Protein AF-A0A3A8E4Z4-F1 (afdb_monomer_lite)

Foldseek 3Di:
DDDDDPVRVVVVVVVVVVVVVVVVVVVVVVVVVLLVCLQCVLVVLVVLVVCQVVVVQFQDWDQDPVRDTDTGHDSQVVCVVVVHGPVVSVLSNVLCVLQPDLLSSLCSNLPPDPVLSVLLSPAPNVLSVCLSPDPCSVVSPSVVSSVSSVVRSVVVVVVVVVVVVVVVVVVVVVVD

pLDDT: mean 92.83, std 7.32, range [48.0, 98.25]

Secondary structure (DSSP, 8-state):
-PPPPHHHHHHHHHHHHHHHHHHHHHHHHHHHHHHHHHHHHHHHHHHHHHHHHHTTTTT-EEE-TTS-EEE--SHHHHHHHTT--HHHHHHHHHHHHHH-HHHHHHHHHHT--HHHHHHHHHS-HHHHHHHHTSHHHHTT-HHHHHHHHHHHHHHHHHHHHHHHHHHHHHHHHHH-

Sequence (176 aa):
MSELNQNQLAQLEQSVSIEQIQLSEKLGAIKATNFIKKLVTVTEIKLIAEIKETKQYKGLKVIDQSGKLVTVTTFEDFCQYLGKSREHIDEDIRNLGTFGEDFLETSQRMGLGYRDLRKLRKLPEGDREILINGEAVKTEDRESLIDLIEEMSAKHAKEKLERDKKIQELESDKAA

Organism: NCBI:txid1843371

Structure (mmCIF, N/CA/C/O backbone):
data_AF-A0A3A8E4Z4-F1
#
_entry.id   AF-A0A3A8E4Z4-F1
#
loop_
_atom_site.group_PDB
_atom_site.id
_atom_site.type_symbol
_atom_site.label_atom_id
_atom_site.label_alt_id
_atom_site.label_comp_id
_atom_site.label_asym_id
_atom_site.label_entity_id
_atom_site.label_seq_id
_atom_site.pdbx_PDB_ins_code
_atom_site.Cartn_x
_atom_site.Cartn_y
_atom_site.Cartn_z
_atom_site.occupancy
_atom_site.B_iso_or_equiv
_atom_site.auth_seq_id
_atom_site.auth_comp_id
_atom_site.auth_asym_id
_atom_site.auth_atom_id
_atom_site.pdbx_PDB_model_num
ATOM 1 N N . MET A 1 1 ? 47.180 -33.819 -13.273 1.00 48.00 1 MET A N 1
ATOM 2 C CA . MET A 1 1 ? 46.495 -32.530 -13.503 1.00 48.00 1 MET A CA 1
ATOM 3 C C . MET A 1 1 ? 47.565 -31.549 -13.939 1.00 48.00 1 MET A C 1
ATOM 5 O O . MET A 1 1 ? 48.543 -31.435 -13.218 1.00 48.00 1 MET A O 1
ATOM 9 N N . SER A 1 2 ? 47.479 -30.971 -15.139 1.00 67.38 2 SER A N 1
ATOM 10 C CA . SER A 1 2 ? 48.467 -29.981 -15.590 1.00 67.38 2 SER A CA 1
ATOM 11 C C . SER A 1 2 ? 48.265 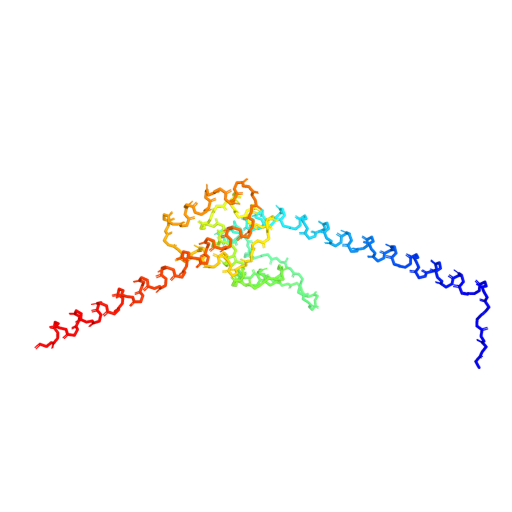-28.683 -14.811 1.00 67.38 2 SER A C 1
ATOM 13 O O . SER A 1 2 ? 47.155 -28.151 -14.813 1.00 67.38 2 SER A O 1
ATOM 15 N N . GLU A 1 3 ? 49.309 -28.193 -14.146 1.00 75.69 3 GLU A N 1
ATOM 16 C CA . GLU A 1 3 ? 49.294 -26.877 -13.506 1.00 75.69 3 GLU A CA 1
ATOM 17 C C . GLU A 1 3 ? 49.136 -25.785 -14.574 1.00 75.69 3 GLU A C 1
ATOM 19 O O . GLU A 1 3 ? 49.796 -25.815 -15.615 1.00 75.69 3 GLU A O 1
ATOM 24 N N . LEU A 1 4 ? 48.215 -24.848 -14.336 1.00 79.88 4 LEU A N 1
ATOM 25 C CA . LEU A 1 4 ? 47.997 -23.687 -15.198 1.00 79.88 4 LEU A CA 1
ATOM 26 C C . LEU A 1 4 ? 49.236 -22.787 -15.157 1.00 79.88 4 LEU A C 1
ATOM 28 O O . LEU A 1 4 ? 49.737 -22.464 -14.081 1.00 79.88 4 LEU A O 1
ATOM 32 N N . ASN A 1 5 ? 49.720 -22.357 -16.322 1.00 88.50 5 ASN A N 1
ATOM 33 C CA . ASN A 1 5 ? 50.835 -21.414 -16.383 1.00 88.50 5 ASN A CA 1
ATOM 34 C C . ASN A 1 5 ? 50.368 -19.967 -16.111 1.00 88.50 5 ASN A C 1
ATOM 36 O O . ASN A 1 5 ? 49.177 -19.658 -16.165 1.00 88.50 5 ASN A O 1
ATOM 40 N N . GLN A 1 6 ? 51.317 -19.063 -15.845 1.00 82.12 6 GLN A N 1
ATOM 41 C CA . GLN A 1 6 ? 51.043 -17.655 -15.509 1.00 82.12 6 GLN A CA 1
ATOM 42 C C . GLN A 1 6 ? 50.134 -16.935 -16.519 1.00 82.12 6 GLN A C 1
ATOM 44 O O . GLN A 1 6 ? 49.275 -16.154 -16.118 1.00 82.12 6 GLN A O 1
ATOM 49 N N . ASN A 1 7 ? 50.278 -17.219 -17.816 1.00 84.25 7 ASN A N 1
ATOM 50 C CA . ASN A 1 7 ? 49.449 -16.595 -18.849 1.00 84.25 7 ASN A CA 1
ATOM 51 C C . ASN A 1 7 ? 47.999 -17.095 -18.797 1.00 84.25 7 ASN A C 1
ATOM 53 O O . ASN A 1 7 ? 47.073 -16.316 -19.006 1.00 84.25 7 ASN A O 1
ATOM 57 N N . GLN A 1 8 ? 47.794 -18.379 -18.496 1.00 86.25 8 GLN A N 1
ATOM 58 C CA . GLN A 1 8 ? 46.459 -18.960 -18.349 1.00 86.25 8 GLN A CA 1
ATOM 59 C C . GLN A 1 8 ? 45.759 -18.464 -17.075 1.00 86.25 8 GLN A C 1
ATOM 61 O O . GLN A 1 8 ? 44.560 -18.204 -17.108 1.00 86.25 8 GLN A O 1
ATOM 66 N N . LEU A 1 9 ? 46.503 -18.275 -15.978 1.00 83.44 9 LEU A N 1
ATOM 67 C CA . LEU A 1 9 ? 45.997 -17.652 -14.747 1.00 83.44 9 LEU A CA 1
ATOM 68 C C . LEU A 1 9 ? 45.536 -16.207 -14.991 1.00 83.44 9 LEU A C 1
ATOM 70 O O . LEU A 1 9 ? 44.408 -15.868 -14.644 1.00 83.44 9 LEU A O 1
ATOM 74 N N . ALA A 1 10 ? 46.350 -15.391 -15.668 1.00 81.44 10 ALA A N 1
ATOM 75 C CA . ALA A 1 10 ? 46.004 -14.004 -15.985 1.00 81.44 10 ALA A CA 1
ATOM 76 C C . ALA A 1 10 ? 44.760 -13.887 -16.890 1.00 81.44 10 ALA A C 1
ATOM 78 O O . ALA A 1 10 ? 43.910 -13.023 -16.679 1.00 81.44 10 ALA A O 1
ATOM 79 N N . GLN A 1 11 ? 44.615 -14.777 -17.879 1.00 83.06 11 GLN A N 1
ATOM 80 C CA . GLN A 1 11 ? 43.420 -14.831 -18.732 1.00 83.06 11 GLN A CA 1
ATOM 81 C C . GLN A 1 11 ? 42.164 -15.222 -17.943 1.00 83.06 11 GLN A C 1
ATOM 83 O O . GLN A 1 11 ? 41.098 -14.642 -18.161 1.00 83.06 11 GLN A O 1
ATOM 88 N N . LEU A 1 12 ? 42.286 -16.174 -17.011 1.00 78.06 12 LEU A N 1
ATOM 89 C CA . LEU A 1 12 ? 41.183 -16.587 -16.148 1.00 78.06 12 LEU A CA 1
ATOM 90 C C . LEU A 1 12 ? 40.752 -15.438 -15.224 1.00 78.06 12 LEU A C 1
ATOM 92 O O . LEU A 1 12 ? 39.569 -15.111 -15.185 1.00 78.06 12 LEU A O 1
ATOM 96 N N . GLU A 1 13 ? 41.696 -14.773 -14.554 1.00 80.75 13 GLU A N 1
ATOM 97 C CA . GLU A 1 13 ? 41.426 -13.602 -13.706 1.00 80.75 13 GLU A CA 1
ATOM 98 C C . GLU A 1 13 ? 40.743 -12.475 -14.489 1.00 80.75 13 GLU A C 1
ATOM 100 O O . GLU A 1 13 ? 39.751 -11.910 -14.024 1.00 80.75 13 GLU A O 1
ATOM 105 N N . GLN A 1 14 ? 41.211 -12.189 -15.708 1.00 82.06 14 GLN A N 1
ATOM 106 C CA . GLN A 1 14 ? 40.593 -11.191 -16.577 1.00 82.06 14 GLN A CA 1
ATOM 107 C C . GLN A 1 14 ? 39.162 -11.585 -16.975 1.00 82.06 14 GLN A C 1
ATOM 109 O O . GLN A 1 14 ? 38.267 -10.741 -16.941 1.00 82.06 14 GLN A O 1
ATOM 114 N N . SER A 1 15 ? 38.920 -12.854 -17.320 1.00 69.19 15 SER A N 1
ATOM 115 C CA . SER A 1 15 ? 37.579 -13.342 -17.674 1.00 69.19 15 SER A CA 1
ATOM 116 C C . SER A 1 15 ? 36.602 -13.281 -16.495 1.00 69.19 15 SER A C 1
ATOM 118 O O . SER A 1 15 ? 35.505 -12.744 -16.641 1.00 69.19 15 SER A O 1
ATOM 120 N N . VAL A 1 16 ? 37.035 -13.706 -15.302 1.00 79.44 16 VAL A N 1
ATOM 121 C CA . VAL A 1 16 ? 36.260 -13.602 -14.058 1.00 79.44 16 VAL A CA 1
ATOM 122 C C . VAL A 1 16 ? 35.973 -12.137 -13.728 1.00 79.44 16 VAL A C 1
ATOM 124 O O . VAL A 1 16 ? 34.855 -11.804 -13.340 1.00 79.44 16 VAL A O 1
ATOM 127 N N . SER A 1 17 ? 36.940 -11.238 -13.932 1.00 87.06 17 SER A N 1
ATOM 128 C CA . SER A 1 17 ? 36.745 -9.798 -13.743 1.00 87.06 17 SER A CA 1
ATOM 129 C C . SER A 1 17 ? 35.685 -9.230 -14.696 1.00 87.06 17 SER A C 1
ATOM 131 O O . SER A 1 17 ? 34.802 -8.495 -14.254 1.00 87.06 17 SER A O 1
ATOM 133 N N . ILE A 1 18 ? 35.698 -9.620 -15.977 1.00 88.69 18 ILE A N 1
ATOM 134 C CA . ILE A 1 18 ? 34.680 -9.204 -16.957 1.00 88.69 18 ILE A CA 1
ATOM 135 C C . ILE A 1 18 ? 33.290 -9.730 -16.567 1.00 88.69 18 ILE A C 1
ATOM 137 O O . ILE A 1 18 ? 32.324 -8.966 -16.581 1.00 88.69 18 ILE A O 1
ATOM 141 N N . GLU A 1 19 ? 33.171 -11.000 -16.176 1.00 90.00 19 GLU A N 1
ATOM 142 C CA . GLU A 1 19 ? 31.900 -11.584 -15.723 1.00 90.00 19 GLU A CA 1
ATOM 143 C C . GLU A 1 19 ? 31.359 -10.886 -14.464 1.00 90.00 19 GLU A C 1
ATOM 145 O O . GLU A 1 19 ? 30.160 -10.608 -14.368 1.00 90.00 19 GLU A O 1
ATOM 150 N N . GLN A 1 20 ? 32.233 -10.536 -13.515 1.00 91.19 20 GLN A N 1
ATOM 151 C CA . GLN A 1 20 ? 31.866 -9.780 -12.313 1.00 91.19 20 GLN A CA 1
ATOM 152 C C . GLN A 1 20 ? 31.407 -8.352 -12.631 1.00 91.19 20 GLN A C 1
ATOM 154 O O . GLN A 1 20 ? 30.458 -7.863 -12.007 1.00 91.19 20 GLN A O 1
ATOM 159 N N . ILE A 1 21 ? 32.034 -7.689 -13.607 1.00 92.81 21 ILE A N 1
ATOM 160 C CA . ILE A 1 21 ? 31.600 -6.371 -14.089 1.00 92.81 21 ILE A CA 1
ATOM 161 C C . ILE A 1 21 ? 30.199 -6.481 -14.699 1.00 92.81 21 ILE A C 1
ATOM 163 O O . ILE A 1 21 ? 29.291 -5.775 -14.263 1.00 92.81 21 ILE A O 1
ATOM 167 N N . GLN A 1 22 ? 29.980 -7.432 -15.612 1.00 93.12 22 GLN A N 1
ATOM 168 C CA . GLN A 1 22 ? 28.666 -7.665 -16.226 1.00 93.12 22 GLN A CA 1
ATOM 169 C C . GLN A 1 22 ? 27.587 -8.011 -15.190 1.00 93.12 22 GLN A C 1
ATOM 171 O O . GLN A 1 22 ? 26.435 -7.584 -15.303 1.00 93.12 22 GLN A O 1
ATOM 176 N N . LEU A 1 23 ? 27.933 -8.786 -14.158 1.00 93.31 23 LEU A N 1
ATOM 177 C CA . LEU A 1 23 ? 27.022 -9.089 -13.057 1.00 93.31 23 LEU A CA 1
ATOM 178 C C . LEU A 1 23 ? 26.678 -7.833 -12.246 1.00 93.31 23 LEU A C 1
ATOM 180 O O . LEU A 1 23 ? 25.516 -7.629 -11.891 1.00 93.31 23 LEU A O 1
ATOM 184 N N . SER A 1 24 ? 27.664 -6.977 -11.980 1.00 93.88 24 SER A N 1
ATOM 185 C CA . SER A 1 24 ? 27.472 -5.717 -11.257 1.00 93.88 24 SER A CA 1
ATOM 186 C C . SER A 1 24 ? 26.588 -4.740 -12.039 1.00 93.88 24 SER A C 1
ATOM 188 O O . SER A 1 24 ? 25.695 -4.125 -11.455 1.00 93.88 24 SER A O 1
ATOM 190 N N . GLU A 1 25 ? 26.758 -4.657 -13.362 1.00 95.12 25 GLU A N 1
ATOM 191 C CA . GLU A 1 25 ? 25.883 -3.886 -14.256 1.00 95.12 25 GLU A CA 1
ATOM 192 C C . GLU A 1 25 ? 24.434 -4.390 -14.197 1.00 95.12 25 GLU A C 1
ATOM 194 O O . GLU A 1 25 ? 23.505 -3.601 -14.003 1.00 95.12 25 GLU A O 1
ATOM 199 N N . LYS A 1 26 ? 24.228 -5.713 -14.273 1.00 95.69 26 LYS A N 1
ATOM 200 C CA . LYS A 1 26 ? 22.895 -6.331 -14.137 1.00 95.69 26 LYS A CA 1
ATOM 201 C C . LYS A 1 26 ? 22.272 -6.059 -12.769 1.00 95.69 26 LYS A C 1
ATOM 203 O O . LYS A 1 26 ? 21.088 -5.735 -12.692 1.00 95.69 26 LYS A O 1
ATOM 208 N N . LEU A 1 27 ? 23.049 -6.152 -11.689 1.00 95.00 27 LEU A N 1
ATOM 209 C CA . LEU A 1 27 ? 22.581 -5.817 -10.343 1.00 95.00 27 LEU A CA 1
ATOM 210 C C . LEU A 1 27 ? 22.159 -4.344 -10.250 1.00 95.00 27 LEU A C 1
ATOM 212 O O . LEU A 1 27 ? 21.118 -4.041 -9.664 1.00 95.00 27 LEU A O 1
ATOM 216 N N . GLY A 1 28 ? 22.942 -3.438 -10.838 1.00 95.38 28 GLY A N 1
ATOM 217 C CA . GLY A 1 28 ? 22.603 -2.021 -10.948 1.00 95.38 28 GLY A CA 1
ATOM 218 C C . GLY A 1 28 ? 21.284 -1.804 -11.690 1.00 95.38 28 GLY A C 1
ATOM 219 O O . GLY A 1 28 ? 20.401 -1.118 -11.175 1.00 95.38 28 GLY A O 1
ATOM 220 N N . ALA A 1 29 ? 21.102 -2.463 -12.838 1.00 95.81 29 ALA A N 1
ATOM 221 C CA . ALA A 1 29 ? 19.864 -2.408 -13.612 1.00 95.81 29 ALA A CA 1
ATOM 222 C C . ALA A 1 29 ? 18.652 -2.898 -12.801 1.00 95.81 29 ALA A C 1
ATOM 224 O O . ALA A 1 29 ? 17.639 -2.207 -12.746 1.00 95.81 29 ALA A O 1
ATOM 225 N N . ILE A 1 30 ? 18.776 -4.026 -12.092 1.00 96.31 30 ILE A N 1
ATOM 226 C CA . ILE A 1 30 ? 17.714 -4.558 -11.219 1.00 96.31 30 ILE A CA 1
ATOM 227 C C . ILE A 1 30 ? 17.352 -3.560 -10.110 1.00 96.31 30 ILE A C 1
ATOM 229 O O . ILE A 1 30 ? 16.173 -3.341 -9.816 1.00 96.31 30 ILE A O 1
ATOM 233 N N . LYS A 1 31 ? 18.353 -2.931 -9.482 1.00 91.56 31 LYS A N 1
ATOM 234 C CA . LYS A 1 31 ? 18.120 -1.897 -8.462 1.00 91.56 31 LYS A CA 1
ATOM 235 C C . LYS A 1 31 ? 17.384 -0.692 -9.053 1.00 91.56 31 LYS A C 1
ATOM 237 O O . LYS A 1 31 ? 16.418 -0.231 -8.447 1.00 91.56 31 LYS A O 1
ATOM 242 N N . ALA A 1 32 ? 17.781 -0.234 -10.239 1.00 92.00 32 ALA A N 1
ATOM 243 C CA . ALA A 1 32 ? 17.132 0.877 -10.929 1.00 92.00 32 ALA A CA 1
ATOM 244 C C . ALA A 1 32 ? 15.675 0.556 -11.302 1.00 92.00 32 ALA A C 1
ATOM 246 O O . ALA A 1 32 ? 14.780 1.342 -11.000 1.00 92.00 32 ALA A O 1
ATOM 247 N N . THR A 1 33 ? 15.398 -0.622 -11.872 1.00 94.00 33 THR A N 1
ATOM 248 C CA . THR A 1 33 ? 14.024 -1.027 -12.216 1.00 94.00 33 THR A CA 1
ATOM 249 C C . THR A 1 33 ? 13.142 -1.165 -10.978 1.00 94.00 33 THR A C 1
ATOM 251 O O . THR A 1 33 ? 11.973 -0.788 -11.009 1.00 94.00 33 THR A O 1
ATOM 254 N N . ASN A 1 34 ? 13.696 -1.647 -9.861 1.00 87.12 34 ASN A N 1
ATOM 255 C CA . ASN A 1 34 ? 12.974 -1.706 -8.590 1.00 87.12 34 ASN A CA 1
ATOM 256 C C . ASN A 1 34 ? 12.664 -0.312 -8.029 1.00 87.12 34 ASN A C 1
ATOM 258 O O . ASN A 1 34 ? 11.592 -0.113 -7.460 1.00 87.12 34 ASN A O 1
ATOM 262 N N . PHE A 1 35 ? 13.570 0.653 -8.190 1.00 84.88 35 PHE A N 1
ATOM 263 C CA . PHE A 1 35 ? 13.312 2.041 -7.812 1.00 84.88 35 PHE A CA 1
ATOM 264 C C . PHE A 1 35 ? 12.207 2.663 -8.675 1.00 84.88 35 PHE A C 1
ATOM 266 O O . PHE A 1 35 ? 11.255 3.211 -8.129 1.00 84.88 35 PHE A O 1
ATOM 273 N N . ILE A 1 36 ? 12.268 2.490 -10.001 1.00 88.56 36 ILE A N 1
ATOM 274 C CA . ILE A 1 36 ? 11.215 2.954 -10.921 1.00 88.56 36 ILE A CA 1
ATOM 275 C C . ILE A 1 36 ? 9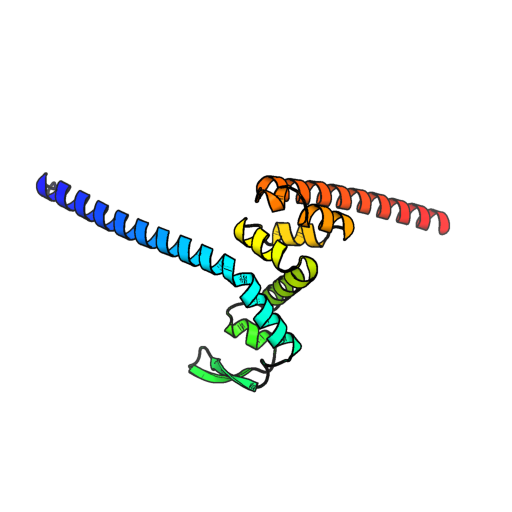.864 2.355 -10.531 1.00 88.56 36 ILE A C 1
ATOM 277 O O . ILE A 1 36 ? 8.883 3.086 -10.433 1.00 88.56 36 ILE A O 1
ATOM 281 N N . LYS A 1 37 ? 9.820 1.047 -10.238 1.00 87.50 37 LYS A N 1
ATOM 282 C CA . LYS A 1 37 ? 8.605 0.378 -9.761 1.00 87.50 37 LYS A CA 1
ATOM 283 C C . LYS A 1 37 ? 8.010 1.101 -8.551 1.00 87.50 37 LYS A C 1
ATOM 285 O O . LYS A 1 37 ? 6.824 1.391 -8.568 1.00 87.50 37 LYS A O 1
ATOM 290 N N . LYS A 1 38 ? 8.826 1.436 -7.543 1.00 81.12 38 LYS A N 1
ATOM 291 C CA . LYS A 1 38 ? 8.369 2.150 -6.337 1.00 81.12 38 LYS A CA 1
ATOM 292 C C . LYS A 1 38 ? 7.770 3.525 -6.640 1.00 81.12 38 LYS A C 1
ATOM 294 O O . LYS A 1 38 ? 6.803 3.892 -5.984 1.00 81.12 38 LYS A O 1
ATOM 299 N N . LEU A 1 39 ? 8.316 4.251 -7.618 1.00 80.38 39 LEU A N 1
ATOM 300 C CA . LEU A 1 39 ? 7.808 5.569 -8.016 1.00 80.38 39 LEU A CA 1
ATOM 301 C C . LEU A 1 39 ? 6.438 5.496 -8.698 1.00 80.38 39 LEU A C 1
ATOM 303 O O . LEU A 1 39 ? 5.643 6.414 -8.558 1.00 80.38 39 LEU A O 1
ATOM 307 N N . VAL A 1 40 ? 6.147 4.413 -9.424 1.00 90.00 40 VAL A N 1
ATOM 308 C CA . VAL A 1 40 ? 4.881 4.269 -10.168 1.00 90.00 40 VAL A CA 1
ATOM 309 C C . VAL A 1 40 ? 3.828 3.437 -9.433 1.00 90.00 40 VAL A C 1
ATOM 311 O O . VAL A 1 40 ? 2.693 3.347 -9.902 1.00 90.00 40 VAL A O 1
ATOM 314 N N . THR A 1 41 ? 4.164 2.847 -8.279 1.00 91.12 41 THR A N 1
ATOM 315 C CA . THR A 1 41 ? 3.253 1.993 -7.498 1.00 91.12 41 THR A CA 1
ATOM 316 C C . THR A 1 41 ? 1.931 2.695 -7.191 1.00 91.12 41 THR A C 1
ATOM 318 O O . THR A 1 41 ? 0.875 2.101 -7.368 1.00 91.12 41 THR A O 1
ATOM 321 N N . VAL A 1 42 ? 1.945 3.960 -6.757 1.00 93.88 42 VAL A N 1
ATOM 322 C CA . VAL A 1 42 ? 0.697 4.653 -6.386 1.00 93.88 42 VAL A CA 1
ATOM 323 C C . VAL A 1 42 ? -0.189 4.917 -7.603 1.00 93.88 42 VAL A C 1
ATOM 325 O O . VAL A 1 42 ? -1.403 4.721 -7.535 1.00 93.88 42 VAL A O 1
ATOM 328 N N . THR A 1 43 ? 0.415 5.238 -8.749 1.00 94.44 43 THR A N 1
ATOM 329 C CA . THR A 1 43 ? -0.306 5.339 -10.027 1.00 94.44 43 THR A CA 1
ATOM 330 C C . THR A 1 43 ? -0.949 4.003 -10.411 1.00 94.44 43 THR A C 1
ATOM 332 O O . THR A 1 43 ? -2.120 3.973 -10.786 1.00 94.44 43 THR A O 1
ATOM 335 N N . GLU A 1 44 ? -0.222 2.888 -10.270 1.00 95.81 44 GLU A N 1
ATOM 336 C CA . GLU A 1 44 ? -0.759 1.541 -10.505 1.00 95.81 44 GLU A CA 1
ATOM 337 C C . GLU A 1 44 ? -1.984 1.269 -9.614 1.00 95.81 44 GLU A C 1
ATOM 339 O O . GLU A 1 44 ? -3.030 0.847 -10.109 1.00 95.81 44 GLU A O 1
ATOM 344 N N . ILE A 1 45 ? -1.888 1.567 -8.313 1.00 97.19 45 ILE A N 1
ATOM 345 C CA . ILE A 1 45 ? -2.985 1.363 -7.355 1.00 97.19 45 ILE A CA 1
ATOM 346 C C . ILE A 1 45 ? -4.210 2.201 -7.739 1.00 97.19 45 ILE A C 1
ATOM 348 O O . ILE A 1 45 ? -5.325 1.683 -7.697 1.00 97.19 45 ILE A O 1
ATOM 352 N N . LYS A 1 46 ? -4.022 3.462 -8.150 1.00 97.38 46 LYS A N 1
ATOM 353 C CA . LYS A 1 46 ? -5.113 4.352 -8.586 1.00 97.38 46 LYS A CA 1
ATOM 354 C C . LYS A 1 46 ? -5.853 3.801 -9.802 1.00 97.38 46 LYS A C 1
ATOM 356 O O . LYS A 1 46 ? -7.078 3.730 -9.779 1.00 97.38 46 LYS A O 1
ATOM 361 N N . LEU A 1 47 ? -5.121 3.342 -10.818 1.00 97.94 47 LEU A N 1
ATOM 362 C CA . LEU A 1 47 ? -5.722 2.726 -12.006 1.00 97.94 47 LEU A CA 1
ATOM 363 C C . LEU A 1 47 ? -6.520 1.469 -11.642 1.00 97.94 47 LEU A C 1
ATOM 365 O O . LEU A 1 47 ? -7.639 1.274 -12.111 1.00 97.94 47 LEU A O 1
ATOM 369 N N . ILE A 1 48 ? -5.975 0.622 -10.767 1.00 98.12 48 ILE A N 1
ATOM 370 C CA . ILE A 1 48 ? -6.670 -0.590 -10.320 1.00 98.12 48 ILE A CA 1
ATOM 371 C C . ILE A 1 48 ? -7.912 -0.240 -9.487 1.00 98.12 48 ILE A C 1
ATOM 373 O O . ILE A 1 48 ? -8.949 -0.890 -9.641 1.00 98.12 48 ILE A O 1
ATOM 377 N N . ALA A 1 49 ? -7.834 0.783 -8.631 1.00 98.19 49 ALA A N 1
ATOM 378 C CA . ALA A 1 49 ? -8.967 1.274 -7.851 1.00 98.19 49 ALA A CA 1
ATOM 379 C C . ALA A 1 49 ? -10.104 1.757 -8.763 1.00 98.19 49 ALA A C 1
ATOM 381 O O . ALA A 1 49 ? -11.246 1.334 -8.577 1.00 98.19 49 ALA A O 1
ATOM 382 N N . GLU A 1 50 ? -9.783 2.543 -9.793 1.00 98.06 50 GLU A N 1
ATOM 383 C CA . GLU A 1 50 ? -10.745 3.010 -10.796 1.00 98.06 50 GLU A CA 1
ATOM 384 C C . GLU A 1 50 ? -11.383 1.835 -11.551 1.00 98.06 50 GLU A C 1
ATOM 386 O O . GLU A 1 50 ? -12.610 1.737 -11.633 1.00 98.06 50 GLU A O 1
ATOM 391 N N . ILE A 1 51 ? -10.578 0.883 -12.038 1.00 98.25 51 ILE A N 1
ATOM 392 C CA . ILE A 1 51 ? -11.070 -0.326 -12.723 1.00 98.25 51 ILE A CA 1
ATOM 393 C C . ILE A 1 51 ? -12.013 -1.127 -11.816 1.00 98.25 51 ILE A C 1
ATOM 395 O O . ILE A 1 51 ? -13.034 -1.656 -12.274 1.00 98.25 51 ILE A O 1
ATOM 399 N N . LYS A 1 52 ? -11.685 -1.232 -10.523 1.00 98.06 52 LYS A N 1
ATOM 400 C CA . LYS A 1 52 ? -12.501 -1.935 -9.529 1.00 98.06 52 LYS A CA 1
ATOM 401 C C . LYS A 1 52 ? -13.842 -1.241 -9.310 1.00 98.06 52 LYS A C 1
ATOM 403 O O . LYS A 1 52 ? -14.876 -1.914 -9.328 1.00 98.06 52 LYS A O 1
ATOM 408 N N . GLU A 1 53 ? -13.818 0.071 -9.095 1.00 97.88 53 GLU A N 1
ATOM 409 C CA . GLU A 1 53 ? -14.992 0.898 -8.811 1.00 97.88 53 GLU A CA 1
ATOM 410 C C . GLU A 1 53 ? -15.961 0.918 -9.999 1.00 97.88 53 GLU A C 1
ATOM 412 O O . GLU A 1 53 ? -17.148 0.614 -9.855 1.00 97.88 53 GLU A O 1
ATOM 417 N N . THR A 1 54 ? -15.428 1.165 -11.195 1.00 97.94 54 THR A N 1
ATOM 418 C CA . THR A 1 54 ? -16.190 1.228 -12.453 1.00 97.94 54 THR A CA 1
ATOM 419 C C . THR A 1 54 ? -16.580 -0.146 -13.000 1.00 97.94 54 THR A C 1
ATOM 421 O O . THR A 1 54 ? -17.419 -0.251 -13.894 1.00 97.94 54 THR A O 1
ATOM 424 N N . LYS A 1 55 ? -15.991 -1.222 -12.463 1.00 97.88 55 LYS A N 1
ATOM 425 C CA . LYS A 1 55 ? -16.146 -2.607 -12.934 1.00 97.88 55 LYS A CA 1
ATOM 426 C C . LYS A 1 55 ? -15.712 -2.820 -14.389 1.00 97.88 55 LYS A C 1
ATOM 428 O O . LYS A 1 55 ? -16.176 -3.772 -15.019 1.00 97.88 55 LYS A O 1
ATOM 433 N N . GLN A 1 56 ? -14.795 -1.996 -14.901 1.00 96.25 56 GLN A N 1
ATOM 434 C CA . GLN A 1 56 ? -14.238 -2.100 -16.261 1.00 96.25 56 GLN A CA 1
ATOM 435 C C . GLN A 1 56 ? -13.595 -3.463 -16.560 1.00 96.25 56 GLN A C 1
ATOM 437 O O . GLN A 1 56 ? -13.500 -3.863 -17.717 1.00 96.25 56 GLN A O 1
ATOM 442 N N . TYR A 1 57 ? -13.196 -4.212 -15.528 1.00 96.88 57 TYR A N 1
ATOM 443 C CA . TYR A 1 57 ? -12.675 -5.571 -15.678 1.00 96.88 57 TYR A CA 1
ATOM 444 C C . TYR A 1 57 ? -13.701 -6.566 -16.252 1.00 96.88 57 TYR A C 1
ATOM 446 O O . TYR A 1 57 ? -13.315 -7.586 -16.823 1.00 96.88 57 TYR A O 1
ATOM 454 N N . LYS A 1 58 ? -15.009 -6.318 -16.102 1.00 96.81 58 LYS A N 1
ATOM 455 C CA . LYS A 1 58 ? -16.044 -7.251 -16.565 1.00 96.81 58 LYS A CA 1
ATOM 456 C C . LYS A 1 58 ? -16.128 -7.257 -18.085 1.00 96.81 58 LYS A C 1
ATOM 458 O O . LYS A 1 58 ? -16.381 -6.231 -18.704 1.00 96.81 58 LYS A O 1
ATOM 463 N N . GLY A 1 59 ? -15.996 -8.439 -18.679 1.00 93.56 59 GLY A N 1
ATOM 464 C CA . GLY A 1 59 ? -16.041 -8.595 -20.132 1.00 93.56 59 GLY A CA 1
ATOM 465 C C . GLY A 1 59 ? -14.682 -8.431 -20.814 1.00 93.56 59 GLY A C 1
ATOM 466 O O . GLY A 1 59 ? -14.593 -8.656 -22.023 1.00 93.56 59 GLY A O 1
ATOM 467 N N . LEU A 1 60 ? -13.621 -8.107 -20.062 1.00 96.12 60 LEU A N 1
ATOM 468 C CA . LEU A 1 60 ? -12.256 -8.101 -20.578 1.00 96.12 60 LEU A CA 1
ATOM 469 C C . LEU A 1 60 ? -11.899 -9.505 -21.084 1.00 96.12 60 LEU A C 1
ATOM 471 O O . LEU A 1 60 ? -12.065 -10.494 -20.369 1.00 96.12 60 LEU A O 1
ATOM 475 N N . LYS A 1 61 ? -11.418 -9.596 -22.326 1.00 95.88 61 LYS A N 1
ATOM 476 C CA . LYS A 1 61 ? -10.961 -10.855 -22.921 1.00 95.88 61 LYS A CA 1
ATOM 477 C C . LYS A 1 61 ? -9.446 -10.959 -22.814 1.00 95.88 61 LYS A C 1
ATOM 479 O O . LYS A 1 61 ? -8.743 -10.047 -23.238 1.00 95.88 61 LYS A O 1
ATOM 484 N N . VAL A 1 62 ? -8.963 -12.071 -22.277 1.00 94.81 62 VAL A N 1
ATOM 485 C CA . VAL A 1 62 ? -7.538 -12.331 -22.024 1.00 94.81 62 VAL A CA 1
ATOM 486 C C . VAL A 1 62 ? -7.173 -13.746 -22.451 1.00 94.81 62 VAL A C 1
ATOM 488 O O . VAL A 1 62 ? -8.048 -14.599 -22.605 1.00 94.81 62 VAL A O 1
ATOM 491 N N . ILE A 1 63 ? -5.881 -13.983 -22.669 1.00 93.69 63 ILE A N 1
ATOM 492 C CA . ILE A 1 63 ? -5.342 -15.318 -22.919 1.00 93.69 63 ILE A CA 1
ATOM 493 C C . ILE A 1 63 ? -4.888 -15.898 -21.583 1.00 93.69 63 ILE A C 1
ATOM 495 O O . ILE A 1 63 ? -4.075 -15.286 -20.890 1.00 93.69 63 ILE A O 1
ATOM 499 N N . ASP A 1 64 ? -5.434 -17.051 -21.209 1.00 92.94 64 ASP A N 1
ATOM 500 C CA . ASP A 1 64 ? -5.018 -17.754 -19.999 1.00 92.94 64 ASP A CA 1
ATOM 501 C C . ASP A 1 64 ? -3.695 -18.520 -20.197 1.00 92.94 64 ASP A C 1
ATOM 503 O O . ASP A 1 64 ? -3.123 -18.573 -21.288 1.00 92.94 64 ASP A O 1
ATOM 507 N N . GLN A 1 65 ? -3.203 -19.153 -19.131 1.00 89.12 65 GLN A N 1
ATOM 508 C CA . GLN A 1 65 ? -1.957 -19.931 -19.152 1.00 89.12 65 GLN A CA 1
ATOM 509 C C . GLN A 1 65 ? -1.986 -21.127 -20.123 1.00 89.12 65 GLN A C 1
ATOM 511 O O . GLN A 1 65 ? -0.932 -21.640 -20.488 1.00 89.12 65 GLN A O 1
ATOM 516 N N . SER A 1 66 ? -3.173 -21.572 -20.547 1.00 92.62 66 SER A N 1
ATOM 517 C CA . SER A 1 66 ? -3.355 -22.654 -21.522 1.00 92.62 66 SER A CA 1
ATOM 518 C C . SER A 1 66 ? -3.399 -22.162 -22.974 1.00 92.62 66 SER A C 1
ATOM 520 O O . SER A 1 66 ? -3.527 -22.968 -23.894 1.00 92.62 66 SER A O 1
ATOM 522 N N . GLY A 1 67 ? -3.287 -20.848 -23.201 1.00 93.62 67 GLY A N 1
ATOM 523 C CA . GLY A 1 67 ? -3.397 -20.236 -24.525 1.00 93.62 67 GLY A CA 1
ATOM 524 C C . GLY A 1 67 ? -4.842 -20.014 -24.980 1.00 93.62 67 GLY A C 1
ATOM 525 O O . GLY A 1 67 ? -5.075 -19.675 -26.142 1.00 93.62 67 GLY A O 1
ATOM 526 N N . LYS A 1 68 ? -5.829 -20.193 -24.094 1.00 95.75 68 LYS A N 1
ATOM 527 C CA . LYS A 1 68 ? -7.246 -20.054 -24.430 1.00 95.75 68 LYS A CA 1
ATOM 528 C C . LYS A 1 68 ? -7.730 -18.627 -24.192 1.00 95.75 68 LYS A C 1
ATOM 530 O O . LYS A 1 68 ? -7.419 -18.007 -23.179 1.00 95.75 68 LYS A O 1
ATOM 535 N N . LEU A 1 69 ? -8.566 -18.134 -25.108 1.00 95.25 69 LEU A N 1
ATOM 536 C CA . LEU A 1 69 ? -9.301 -16.887 -24.914 1.00 95.25 69 LEU A CA 1
ATOM 537 C C . LEU A 1 69 ? -10.405 -17.083 -23.869 1.00 95.25 69 LEU A C 1
ATOM 539 O O . LEU A 1 69 ? -11.343 -17.857 -24.078 1.00 95.25 69 LEU A O 1
ATOM 543 N N . VAL A 1 70 ? -10.308 -16.352 -22.766 1.00 95.12 70 VAL A N 1
ATOM 544 C CA . VAL A 1 70 ? -11.281 -16.361 -21.671 1.00 95.12 70 VAL A CA 1
ATOM 545 C C . VAL A 1 70 ? -11.786 -14.952 -21.388 1.00 95.12 70 VAL A C 1
ATOM 547 O O . VAL A 1 70 ? -11.199 -13.959 -21.817 1.00 95.12 70 VAL A O 1
ATOM 550 N N . THR A 1 71 ? -12.924 -14.857 -20.707 1.00 96.62 71 THR A N 1
ATOM 551 C CA . THR A 1 71 ? -13.540 -13.583 -20.324 1.00 96.62 71 THR A CA 1
ATOM 552 C C . THR A 1 71 ? -13.473 -13.417 -18.816 1.00 96.62 71 THR A C 1
ATOM 554 O O . THR A 1 71 ? -13.922 -14.288 -18.077 1.00 96.62 71 THR A O 1
ATOM 557 N N . VAL A 1 72 ? -12.934 -12.288 -18.372 1.00 96.38 72 VAL A N 1
ATOM 558 C CA . VAL A 1 72 ? -12.867 -11.895 -16.966 1.00 96.38 72 VAL A CA 1
ATOM 559 C C . VAL A 1 72 ? -14.271 -11.537 -16.482 1.00 96.38 72 VAL A C 1
ATOM 561 O O . VAL A 1 72 ? -14.967 -10.713 -17.086 1.00 96.38 72 VAL A O 1
ATOM 564 N N . THR A 1 73 ? -14.696 -12.165 -15.385 1.00 95.88 73 THR A N 1
ATOM 565 C CA . THR A 1 73 ? -16.043 -11.965 -14.820 1.00 95.88 73 THR A CA 1
ATOM 566 C C . THR A 1 73 ? -16.012 -11.411 -13.402 1.00 95.88 73 THR A C 1
ATOM 568 O O . THR A 1 73 ? -16.917 -10.661 -13.013 1.00 95.88 73 THR A O 1
ATOM 571 N N . THR A 1 74 ? -14.955 -11.717 -12.648 1.00 97.81 74 THR A N 1
ATOM 572 C CA . THR A 1 74 ? -14.753 -11.235 -11.284 1.00 97.81 74 THR A CA 1
ATOM 573 C C . THR A 1 74 ? -13.523 -10.335 -11.187 1.00 97.81 74 THR A C 1
ATOM 575 O O . THR A 1 74 ? -12.621 -10.375 -12.021 1.00 97.81 74 THR A O 1
ATOM 578 N N . PHE A 1 75 ? -13.487 -9.504 -10.144 1.00 97.94 75 PHE A N 1
ATOM 579 C CA . PHE A 1 75 ? -12.303 -8.700 -9.844 1.00 97.94 75 PHE A CA 1
ATOM 580 C C . PHE A 1 75 ? -11.126 -9.574 -9.387 1.00 97.94 75 PHE A C 1
ATOM 582 O O . PHE A 1 75 ? -9.975 -9.223 -9.603 1.00 97.94 75 PHE A O 1
ATOM 589 N N . GLU A 1 76 ? -11.411 -10.726 -8.781 1.00 97.75 76 GLU A N 1
ATOM 590 C CA . GLU A 1 76 ? -10.382 -11.681 -8.377 1.00 97.75 76 GLU A CA 1
ATOM 591 C C . GLU A 1 76 ? -9.660 -12.273 -9.590 1.00 97.75 76 GLU A C 1
ATOM 593 O O . GLU A 1 76 ? -8.431 -12.252 -9.615 1.00 97.75 76 GLU A O 1
ATOM 598 N N . ASP A 1 77 ? -10.401 -12.679 -10.629 1.00 95.62 77 ASP A N 1
ATOM 599 C CA . ASP A 1 77 ? -9.815 -13.123 -11.902 1.00 95.62 77 ASP A CA 1
ATOM 600 C C . ASP A 1 77 ? -8.913 -12.028 -12.485 1.00 95.62 77 ASP A C 1
ATOM 602 O O . ASP A 1 77 ? -7.787 -12.291 -12.894 1.00 95.62 77 ASP A O 1
ATOM 606 N N . PHE A 1 78 ? -9.388 -10.776 -12.487 1.00 97.25 78 PHE A N 1
ATOM 607 C CA . PHE A 1 78 ? -8.611 -9.631 -12.961 1.00 97.25 78 PHE A CA 1
ATOM 608 C C . PHE A 1 78 ? -7.284 -9.479 -12.203 1.00 97.25 78 PHE A C 1
ATOM 610 O O . PHE A 1 78 ? -6.236 -9.352 -12.834 1.00 97.25 78 PHE A O 1
ATOM 617 N N . CYS A 1 79 ? -7.305 -9.554 -10.869 1.00 97.44 79 CYS A N 1
ATOM 618 C CA . CYS A 1 79 ? -6.093 -9.483 -10.052 1.00 97.44 79 CYS A CA 1
ATOM 619 C C . CYS A 1 79 ? -5.101 -10.609 -10.383 1.00 97.44 79 CYS A C 1
ATOM 621 O O . CYS A 1 79 ? -3.896 -10.356 -10.463 1.00 97.44 79 CYS A O 1
ATOM 623 N N . GLN A 1 80 ? -5.587 -11.826 -10.654 1.00 95.00 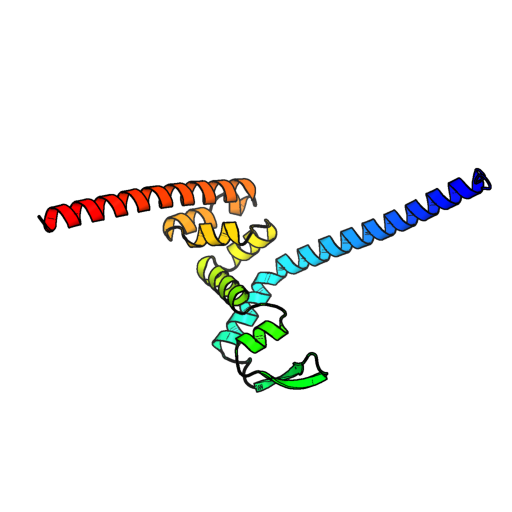80 GLN A N 1
ATOM 624 C CA . GLN A 1 80 ? -4.727 -12.946 -11.052 1.00 95.00 80 GLN A CA 1
ATOM 625 C C . GLN A 1 80 ? -3.969 -12.656 -12.357 1.00 95.00 80 GLN A C 1
ATOM 627 O O . GLN A 1 80 ? -2.788 -12.991 -12.453 1.00 95.00 80 GLN A O 1
ATOM 632 N N . TYR A 1 81 ? -4.584 -11.960 -13.322 1.00 94.50 81 TYR A N 1
ATOM 633 C CA . TYR A 1 81 ? -3.900 -11.518 -14.549 1.00 94.50 81 TYR A CA 1
ATOM 634 C C . TYR A 1 81 ? -2.870 -10.406 -14.320 1.00 94.50 81 TYR A C 1
ATOM 636 O O . TYR A 1 81 ? -1.962 -10.243 -15.132 1.00 94.50 81 TYR A O 1
ATOM 644 N N . LEU A 1 82 ? -2.956 -9.682 -13.202 1.00 94.00 82 LEU A N 1
ATOM 645 C CA . LEU A 1 82 ? -1.906 -8.767 -12.740 1.00 94.00 82 LEU A CA 1
ATOM 646 C C . LEU A 1 82 ? -0.798 -9.489 -11.952 1.00 94.00 82 LEU A C 1
ATOM 648 O O . LEU A 1 82 ? 0.153 -8.852 -11.498 1.00 94.00 82 LEU A O 1
ATOM 652 N N . GLY A 1 83 ? -0.919 -10.805 -11.745 1.00 95.00 83 GLY A N 1
ATOM 653 C CA . GLY A 1 83 ? 0.003 -11.587 -10.921 1.00 95.00 83 GLY A CA 1
ATOM 654 C C . GLY A 1 83 ? -0.089 -11.264 -9.426 1.00 95.00 83 GLY A C 1
ATOM 655 O O . GLY A 1 83 ? 0.880 -11.476 -8.697 1.00 95.00 83 GLY A O 1
ATOM 656 N N . LYS A 1 84 ? -1.224 -10.725 -8.961 1.00 96.12 84 LYS A N 1
ATOM 657 C CA . LYS A 1 84 ? -1.446 -10.298 -7.572 1.00 96.12 84 LYS A CA 1
ATOM 658 C C . LYS A 1 84 ? -2.695 -10.968 -6.998 1.00 96.12 84 LYS A C 1
ATOM 660 O O . LYS A 1 84 ? -3.660 -11.224 -7.713 1.00 96.12 84 LYS A O 1
ATOM 665 N N . SER A 1 85 ? -2.704 -11.241 -5.693 1.00 97.44 85 SER A N 1
ATOM 666 C CA . SER A 1 85 ? -3.932 -11.702 -5.038 1.00 97.44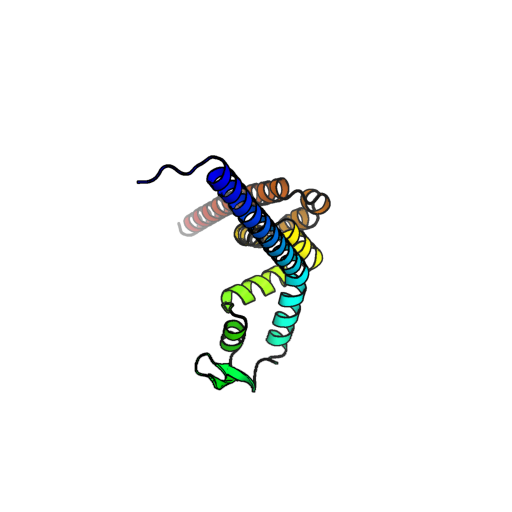 85 SER A CA 1
ATOM 667 C C . SER A 1 85 ? -4.912 -10.542 -4.861 1.00 97.44 85 SER A C 1
ATOM 669 O O . SER A 1 85 ? -4.517 -9.373 -4.786 1.00 97.44 85 SER A O 1
ATOM 671 N N . ARG A 1 86 ? -6.204 -10.861 -4.760 1.00 97.75 86 ARG A N 1
ATOM 672 C CA . ARG A 1 86 ? -7.233 -9.859 -4.474 1.00 97.75 86 ARG A CA 1
ATOM 673 C C . ARG A 1 86 ? -6.984 -9.164 -3.138 1.00 97.75 86 ARG A C 1
ATOM 675 O O . ARG A 1 86 ? -7.152 -7.955 -3.047 1.00 97.75 86 ARG A O 1
ATOM 682 N N . GLU A 1 87 ? -6.573 -9.908 -2.119 1.00 97.69 87 GLU A N 1
ATOM 683 C CA . GLU A 1 87 ? -6.316 -9.394 -0.771 1.00 97.69 87 GLU A CA 1
ATOM 684 C C . GLU A 1 87 ? -5.204 -8.350 -0.781 1.00 97.69 87 GLU A C 1
ATOM 686 O O . GLU A 1 87 ? -5.320 -7.331 -0.106 1.00 97.69 87 GLU A O 1
ATOM 691 N N . HIS A 1 88 ? -4.151 -8.589 -1.566 1.00 96.69 88 HIS A N 1
ATOM 692 C CA . HIS A 1 88 ? -3.042 -7.657 -1.714 1.00 96.69 88 HIS A CA 1
ATOM 693 C C . HIS A 1 88 ? -3.498 -6.345 -2.362 1.00 96.69 88 HIS A C 1
ATOM 695 O O . HIS A 1 88 ? -3.257 -5.274 -1.813 1.00 96.69 88 HIS A O 1
ATOM 701 N N . ILE A 1 89 ? -4.242 -6.427 -3.468 1.00 97.81 89 ILE A N 1
ATOM 702 C CA . ILE A 1 89 ? -4.814 -5.249 -4.135 1.00 97.81 89 ILE A CA 1
ATOM 703 C C . ILE A 1 89 ? -5.792 -4.500 -3.222 1.00 97.81 89 ILE A C 1
ATOM 705 O O . ILE A 1 89 ? -5.789 -3.272 -3.162 1.00 97.81 89 ILE A O 1
ATOM 709 N N . ASP A 1 90 ? -6.622 -5.223 -2.475 1.00 98.00 90 ASP A N 1
ATOM 710 C CA . ASP A 1 90 ? -7.560 -4.623 -1.530 1.00 98.00 90 ASP A CA 1
ATOM 711 C C . ASP A 1 90 ? -6.833 -3.943 -0.356 1.00 98.00 90 ASP A C 1
ATOM 713 O O . ASP A 1 90 ? -7.316 -2.933 0.163 1.00 98.00 90 ASP A O 1
ATOM 717 N N . GLU A 1 91 ? -5.680 -4.468 0.071 1.00 97.38 91 GLU A N 1
ATOM 718 C CA . GLU A 1 91 ? -4.802 -3.827 1.054 1.00 97.38 91 GLU A CA 1
ATOM 719 C C . GLU A 1 91 ? -4.164 -2.550 0.487 1.00 97.38 91 GLU A C 1
ATOM 721 O O . GLU A 1 91 ? -4.165 -1.528 1.173 1.00 97.38 91 GLU A O 1
ATOM 726 N N . ASP A 1 92 ? -3.715 -2.569 -0.767 1.00 97.12 92 ASP A N 1
ATOM 727 C CA . ASP A 1 92 ? -3.139 -1.408 -1.454 1.00 97.12 92 ASP A CA 1
ATOM 728 C C . ASP A 1 92 ? -4.135 -0.262 -1.617 1.00 97.12 92 ASP A C 1
ATOM 730 O O . ASP A 1 92 ? -3.854 0.868 -1.214 1.00 97.12 92 ASP A O 1
ATOM 734 N N . ILE A 1 93 ? -5.330 -0.558 -2.132 1.00 98.19 93 ILE A N 1
ATOM 735 C CA . ILE A 1 93 ? -6.411 0.427 -2.282 1.00 98.19 93 ILE A CA 1
ATOM 736 C C . ILE A 1 93 ? -6.787 1.006 -0.914 1.00 98.19 93 ILE A C 1
ATOM 738 O O . ILE A 1 93 ? -7.020 2.207 -0.775 1.00 98.19 93 ILE A O 1
ATOM 742 N N . ARG A 1 94 ? -6.820 0.165 0.127 1.00 97.81 94 ARG A N 1
ATOM 743 C CA . ARG A 1 94 ? -7.106 0.620 1.490 1.00 97.81 94 ARG A CA 1
ATOM 744 C C . ARG A 1 94 ? -6.009 1.534 2.024 1.00 97.81 94 ARG A C 1
ATOM 746 O O . ARG A 1 94 ? -6.336 2.522 2.675 1.00 97.81 94 ARG A O 1
ATOM 753 N N . ASN A 1 95 ? -4.740 1.217 1.780 1.00 97.44 95 ASN A N 1
ATOM 754 C CA . ASN A 1 95 ? -3.620 2.064 2.187 1.00 97.44 95 ASN A CA 1
ATOM 755 C C . ASN A 1 95 ? -3.683 3.418 1.476 1.00 97.44 95 ASN A C 1
ATOM 757 O O . ASN A 1 95 ? -3.586 4.441 2.147 1.00 97.44 95 ASN A O 1
ATOM 761 N N . LEU A 1 96 ? -3.944 3.429 0.165 1.00 97.06 96 LEU A N 1
ATOM 762 C CA . LEU A 1 96 ? -4.134 4.660 -0.603 1.00 97.06 96 LEU A CA 1
ATOM 763 C C . LEU A 1 96 ? -5.257 5.524 -0.015 1.00 97.06 96 LEU A C 1
ATOM 765 O O . LEU A 1 96 ? -5.041 6.697 0.271 1.00 97.06 96 LEU A O 1
ATOM 769 N N . GLY A 1 97 ? -6.429 4.937 0.236 1.00 96.44 97 GLY A N 1
ATOM 770 C CA . GLY A 1 97 ? -7.558 5.668 0.816 1.00 96.44 97 GLY A CA 1
ATOM 771 C C . GLY A 1 97 ? -7.341 6.116 2.267 1.00 96.44 97 GLY A C 1
ATOM 772 O O . GLY A 1 97 ? -7.930 7.102 2.689 1.00 96.44 97 GLY A O 1
ATOM 773 N N . THR A 1 98 ? -6.508 5.408 3.040 1.00 97.19 98 THR A N 1
ATOM 774 C CA . THR A 1 98 ? -6.248 5.741 4.454 1.00 97.19 98 THR A CA 1
ATOM 775 C C . THR A 1 98 ? -5.175 6.813 4.610 1.00 97.19 98 THR A C 1
ATOM 777 O O . THR A 1 98 ? -5.263 7.625 5.527 1.00 97.19 98 THR A O 1
ATOM 780 N N . PHE A 1 99 ? -4.128 6.770 3.786 1.00 97.00 99 PHE A N 1
ATOM 781 C CA . PHE A 1 99 ? -2.946 7.609 3.978 1.00 97.00 99 PHE A CA 1
ATOM 782 C C . PHE A 1 99 ? -2.831 8.763 2.982 1.00 97.00 99 PHE A C 1
ATOM 784 O O . PHE A 1 99 ? -2.091 9.705 3.245 1.00 97.00 99 PHE A O 1
ATOM 791 N N . GLY A 1 100 ? -3.540 8.695 1.854 1.00 95.94 100 GLY A N 1
ATOM 792 C CA . GLY A 1 100 ? -3.369 9.632 0.750 1.00 95.94 100 GLY A CA 1
ATOM 793 C C . GLY A 1 100 ? -2.179 9.289 -0.151 1.00 95.94 100 GLY A C 1
ATOM 794 O O . GLY A 1 100 ? -1.340 8.443 0.165 1.00 95.94 100 GLY A O 1
ATOM 795 N N . GLU A 1 101 ? -2.140 9.945 -1.310 1.00 94.56 101 GLU A N 1
ATOM 796 C CA . GLU A 1 101 ? -1.154 9.722 -2.375 1.00 94.56 101 GLU A CA 1
ATOM 797 C C . GLU A 1 101 ? 0.255 10.143 -1.939 1.00 94.56 101 GLU A C 1
ATOM 799 O O . GLU A 1 101 ? 1.142 9.292 -1.881 1.00 94.56 101 GLU A O 1
ATOM 804 N N . ASP A 1 102 ? 0.429 11.397 -1.513 1.00 94.12 102 ASP A N 1
ATOM 805 C CA . ASP A 1 102 ? 1.734 11.983 -1.173 1.00 94.12 102 ASP A CA 1
ATOM 806 C C . ASP A 1 102 ? 2.501 11.183 -0.109 1.00 94.12 102 ASP A C 1
ATOM 808 O O . ASP A 1 102 ? 3.694 10.879 -0.250 1.00 94.12 102 ASP A O 1
ATOM 812 N N . PHE A 1 103 ? 1.811 10.803 0.972 1.00 96.56 103 PHE A N 1
ATOM 813 C CA . PHE A 1 103 ? 2.420 9.987 2.016 1.00 96.56 103 PHE A CA 1
ATOM 814 C C . PHE A 1 103 ? 2.736 8.589 1.506 1.00 96.56 103 PHE A C 1
ATOM 816 O O . PHE A 1 103 ? 3.822 8.076 1.777 1.00 96.56 103 PHE A O 1
ATOM 823 N N . LEU A 1 104 ? 1.807 7.949 0.787 1.00 96.00 104 LEU A N 1
ATOM 824 C CA . LEU A 1 104 ? 2.029 6.588 0.319 1.00 96.00 104 LEU A CA 1
ATOM 825 C C . LEU A 1 104 ? 3.226 6.542 -0.641 1.00 96.00 104 LEU A C 1
ATOM 827 O O . LEU A 1 104 ? 4.086 5.682 -0.459 1.00 96.00 104 LEU A O 1
ATOM 831 N N . GLU A 1 105 ? 3.362 7.493 -1.567 1.00 93.69 105 GLU A N 1
ATOM 832 C CA . GLU A 1 105 ? 4.535 7.619 -2.445 1.00 93.69 105 GLU A CA 1
ATOM 833 C C . GLU A 1 105 ? 5.834 7.779 -1.649 1.00 93.69 105 GLU A C 1
ATOM 835 O O . GLU A 1 105 ? 6.810 7.048 -1.860 1.00 93.69 105 GLU A O 1
ATOM 840 N N . THR A 1 106 ? 5.833 8.689 -0.673 1.00 94.12 106 THR A N 1
ATOM 841 C CA . THR A 1 106 ? 6.993 8.933 0.191 1.00 94.12 106 THR A CA 1
ATOM 842 C C . THR A 1 106 ? 7.348 7.687 1.002 1.00 94.12 106 THR A C 1
ATOM 844 O O . THR A 1 106 ? 8.511 7.288 1.045 1.00 94.12 106 THR A O 1
ATOM 847 N N . SER A 1 107 ? 6.357 6.977 1.542 1.00 94.56 107 SER A N 1
ATOM 848 C CA . SER A 1 107 ? 6.557 5.726 2.279 1.00 94.56 107 SER A CA 1
ATOM 849 C C . SER A 1 107 ? 7.170 4.616 1.412 1.00 94.56 107 SER A C 1
ATOM 851 O O . SER A 1 107 ? 8.048 3.886 1.877 1.00 94.56 107 SER A O 1
ATOM 853 N N . GLN A 1 108 ? 6.779 4.507 0.135 1.00 92.12 108 GLN A N 1
ATOM 854 C CA . GLN A 1 108 ? 7.335 3.518 -0.797 1.00 92.12 108 GLN A CA 1
ATOM 855 C C . GLN A 1 108 ? 8.787 3.838 -1.164 1.00 92.12 108 GLN A C 1
ATOM 857 O O . GLN A 1 108 ? 9.636 2.937 -1.198 1.00 92.12 108 GLN A O 1
ATOM 862 N N . ARG A 1 109 ? 9.091 5.121 -1.388 1.00 89.38 109 ARG A N 1
ATOM 863 C CA . ARG A 1 109 ? 10.450 5.623 -1.633 1.00 89.38 109 ARG A CA 1
ATOM 864 C C . ARG A 1 109 ? 11.368 5.358 -0.440 1.00 89.38 109 ARG A C 1
ATOM 866 O O . ARG A 1 109 ? 12.421 4.748 -0.631 1.00 89.38 109 ARG A O 1
ATOM 873 N N . MET A 1 110 ? 10.912 5.681 0.772 1.00 92.00 110 MET A N 1
ATOM 874 C CA . MET A 1 110 ? 11.595 5.346 2.029 1.00 92.00 110 MET A CA 1
ATOM 875 C C . MET A 1 110 ? 11.695 3.830 2.267 1.00 92.00 110 MET A C 1
ATOM 877 O O . MET A 1 110 ? 12.525 3.372 3.042 1.00 92.00 110 MET A O 1
ATOM 881 N N . GLY A 1 111 ? 10.879 3.009 1.599 1.00 91.56 111 GLY A N 1
ATOM 882 C CA . GLY A 1 111 ? 10.898 1.556 1.762 1.00 91.56 111 GLY A CA 1
ATOM 883 C C . GLY A 1 111 ? 10.244 1.081 3.062 1.00 91.56 111 GLY A C 1
ATOM 884 O O . GLY A 1 111 ? 10.749 0.154 3.705 1.00 91.56 111 GLY A O 1
ATOM 885 N N . LEU A 1 112 ? 9.137 1.709 3.461 1.00 94.81 112 LEU A N 1
ATOM 886 C CA . LEU A 1 112 ? 8.275 1.191 4.522 1.00 94.81 112 LEU A CA 1
ATOM 887 C C . LEU A 1 112 ? 7.617 -0.114 4.067 1.00 94.81 112 LEU A C 1
ATOM 889 O O . LEU A 1 112 ? 7.155 -0.242 2.931 1.00 94.81 112 LEU A O 1
ATOM 893 N N . GLY A 1 113 ? 7.576 -1.101 4.959 1.00 94.25 113 GLY A N 1
ATOM 894 C CA . GLY A 1 113 ? 6.955 -2.385 4.670 1.00 94.25 113 GLY A CA 1
ATOM 895 C C . GLY A 1 113 ? 5.455 -2.388 4.963 1.00 94.25 113 GLY A C 1
ATOM 896 O O . GLY A 1 113 ? 4.941 -1.596 5.751 1.00 94.25 113 GLY A O 1
ATOM 897 N N . TYR A 1 114 ? 4.740 -3.384 4.430 1.00 95.12 114 TYR A N 1
ATOM 898 C CA . TYR A 1 114 ? 3.323 -3.602 4.762 1.00 95.12 114 TYR A CA 1
ATOM 899 C C . TYR A 1 114 ? 3.077 -3.827 6.255 1.00 95.12 114 TYR A C 1
ATOM 901 O O . TYR A 1 114 ? 1.989 -3.550 6.748 1.00 95.12 114 TYR A O 1
ATOM 909 N N . ARG A 1 115 ? 4.058 -4.353 6.999 1.00 96.25 115 ARG A N 1
ATOM 910 C CA . ARG A 1 115 ? 3.936 -4.495 8.456 1.00 96.25 115 ARG A CA 1
ATOM 911 C C . ARG A 1 115 ? 3.769 -3.128 9.123 1.00 96.25 115 ARG A C 1
ATOM 913 O O . ARG A 1 115 ? 2.888 -2.994 9.970 1.00 96.25 115 ARG A O 1
ATOM 920 N N . ASP A 1 116 ? 4.563 -2.154 8.704 1.00 97.31 116 ASP A N 1
ATOM 921 C CA . ASP A 1 116 ? 4.608 -0.809 9.277 1.00 97.31 116 ASP A CA 1
ATOM 922 C C . ASP A 1 116 ? 3.346 -0.043 8.879 1.00 97.31 116 ASP A C 1
ATOM 924 O O . ASP A 1 116 ? 2.628 0.464 9.738 1.00 97.31 116 ASP A O 1
ATOM 928 N N . LEU A 1 117 ? 2.968 -0.112 7.596 1.00 97.38 117 LEU A N 1
ATOM 929 C CA . LEU A 1 117 ? 1.706 0.444 7.099 1.00 97.38 117 LEU A CA 1
ATOM 930 C C . LEU A 1 117 ? 0.488 -0.167 7.814 1.00 97.38 117 LEU A C 1
ATOM 932 O O . LEU A 1 117 ? -0.441 0.539 8.199 1.00 97.38 117 LEU A O 1
ATOM 936 N N . ARG A 1 118 ? 0.486 -1.479 8.084 1.00 97.06 118 ARG A N 1
ATOM 937 C CA . ARG A 1 118 ? -0.592 -2.116 8.857 1.00 97.06 118 ARG A CA 1
ATOM 938 C C . ARG A 1 118 ? -0.668 -1.627 10.299 1.00 97.06 118 ARG A C 1
ATOM 940 O O . ARG A 1 118 ? -1.779 -1.548 10.823 1.00 97.06 118 ARG A O 1
ATOM 947 N N . LYS A 1 119 ? 0.467 -1.359 10.949 1.00 97.50 119 LYS A N 1
ATOM 948 C CA . LYS A 1 119 ? 0.509 -0.774 12.299 1.00 97.50 119 LYS A CA 1
ATOM 949 C C . LYS A 1 119 ? -0.036 0.655 12.265 1.00 97.50 119 LYS A C 1
ATOM 951 O O . LYS A 1 119 ? -1.005 0.939 12.961 1.00 97.50 119 LYS A O 1
ATOM 956 N N . LEU A 1 120 ? 0.480 1.485 11.359 1.00 97.75 120 LEU A N 1
ATOM 957 C CA . LEU A 1 120 ? 0.045 2.868 11.154 1.00 97.75 120 LEU A CA 1
ATOM 958 C C . LEU A 1 120 ? -1.466 2.972 10.887 1.00 97.75 120 LEU A C 1
ATOM 960 O O . LEU A 1 120 ? -2.157 3.783 11.496 1.00 97.75 120 LEU A O 1
ATOM 964 N N . ARG A 1 121 ? -2.024 2.089 10.047 1.00 96.75 121 ARG A N 1
ATOM 965 C CA . ARG A 1 121 ? -3.470 2.043 9.757 1.00 96.75 121 ARG A CA 1
ATOM 966 C C . ARG A 1 121 ? -4.338 1.731 10.980 1.00 96.75 121 ARG A C 1
ATOM 968 O O . ARG A 1 121 ? -5.514 2.081 10.986 1.00 96.75 121 ARG A O 1
ATOM 975 N N . LYS A 1 122 ? -3.802 1.034 11.984 1.00 95.50 122 LYS A N 1
ATOM 976 C CA . LYS A 1 122 ? -4.536 0.678 13.210 1.00 95.50 122 LYS A CA 1
ATOM 977 C C . LYS A 1 122 ? -4.525 1.787 14.260 1.00 95.50 122 LYS A C 1
ATOM 979 O O . LYS A 1 122 ? -5.296 1.685 15.211 1.00 95.50 122 LYS A O 1
ATOM 984 N N . LEU A 1 123 ? -3.670 2.798 14.112 1.00 96.50 123 LEU A N 1
ATOM 985 C CA . LEU A 1 123 ? -3.658 3.943 15.015 1.00 96.50 123 LEU A CA 1
ATOM 986 C C . LEU A 1 123 ? -4.951 4.762 14.867 1.00 96.50 123 LEU A C 1
ATOM 988 O O . LEU A 1 123 ? -5.547 4.770 13.780 1.00 96.50 123 LEU A O 1
ATOM 992 N N . PRO A 1 124 ? -5.386 5.462 15.930 1.00 95.31 124 PRO A N 1
ATOM 993 C CA . PRO A 1 124 ? -6.429 6.474 15.822 1.00 95.31 124 PRO A CA 1
ATOM 994 C C . PRO A 1 124 ? -6.087 7.514 14.757 1.00 95.31 124 PRO A C 1
ATOM 996 O O . PRO A 1 124 ? -4.919 7.767 14.476 1.00 95.31 124 PRO A O 1
ATOM 999 N N . GLU A 1 125 ? -7.112 8.123 14.170 1.00 95.44 125 GLU A N 1
ATOM 1000 C CA . GLU A 1 125 ? -6.952 9.060 13.055 1.00 95.44 125 GLU A CA 1
ATOM 1001 C C . GLU A 1 125 ? -6.013 10.224 13.379 1.00 95.44 125 GLU A C 1
ATOM 1003 O O . GLU A 1 125 ? -5.049 10.414 12.647 1.00 95.44 125 GLU A O 1
ATOM 1008 N N . GLY A 1 126 ? -6.200 10.906 14.514 1.00 95.56 126 GLY A N 1
ATOM 1009 C CA . GLY A 1 126 ? -5.332 12.026 14.899 1.00 95.56 126 GLY A CA 1
ATOM 1010 C C . GLY A 1 126 ? -3.864 11.628 15.087 1.00 95.56 126 GLY A C 1
ATOM 1011 O O . GLY A 1 126 ? -2.966 12.311 14.608 1.00 95.56 126 GLY A O 1
ATOM 1012 N N . ASP A 1 127 ? -3.605 10.481 15.713 1.00 95.94 127 ASP A N 1
ATOM 1013 C CA . ASP A 1 127 ? -2.243 9.969 15.904 1.00 95.94 127 ASP A CA 1
ATOM 1014 C C . ASP A 1 127 ? -1.593 9.560 14.582 1.00 95.94 127 ASP A C 1
ATOM 1016 O O . ASP A 1 127 ? -0.422 9.836 14.327 1.00 95.94 127 ASP A O 1
ATOM 1020 N N . ARG A 1 128 ? -2.376 8.925 13.709 1.00 97.25 128 ARG A N 1
ATOM 1021 C CA . ARG A 1 128 ? -1.945 8.575 12.361 1.00 97.25 128 ARG A CA 1
ATOM 1022 C C . ARG A 1 128 ? -1.606 9.827 11.548 1.00 97.25 128 ARG A C 1
ATOM 1024 O O . ARG A 1 128 ? -0.574 9.834 10.886 1.00 97.25 128 ARG A O 1
ATOM 1031 N N . GLU A 1 129 ? -2.431 10.871 11.605 1.00 97.12 129 GLU A N 1
ATOM 1032 C CA . GLU A 1 129 ? -2.187 12.137 10.903 1.00 97.12 129 GLU A CA 1
ATOM 1033 C C . GLU A 1 129 ? -0.923 12.851 11.390 1.00 97.12 129 GLU A C 1
ATOM 1035 O O . GLU A 1 129 ? -0.187 13.401 10.568 1.00 97.12 129 GLU A O 1
ATOM 1040 N N . ILE A 1 130 ? -0.634 12.807 12.696 1.00 97.06 130 ILE A N 1
ATOM 1041 C CA . ILE A 1 130 ? 0.604 13.360 13.266 1.00 97.06 130 ILE A CA 1
ATOM 1042 C C . ILE A 1 130 ? 1.830 12.671 12.664 1.00 97.06 130 ILE A C 1
ATOM 1044 O O . ILE A 1 130 ? 2.794 13.346 12.309 1.00 97.06 130 ILE A O 1
ATOM 1048 N N . LEU A 1 131 ? 1.799 11.344 12.519 1.00 97.19 131 LEU A N 1
ATOM 1049 C CA . LEU A 1 131 ? 2.908 10.604 11.917 1.00 97.19 131 LEU A CA 1
ATOM 1050 C C . LEU A 1 131 ? 3.021 10.851 10.410 1.00 97.19 131 LEU A C 1
ATOM 1052 O O . LEU A 1 131 ? 4.124 11.055 9.913 1.00 97.19 131 LEU A O 1
ATOM 1056 N N . ILE A 1 132 ? 1.893 10.876 9.694 1.00 97.44 132 ILE A N 1
ATOM 1057 C CA . ILE A 1 132 ? 1.846 11.113 8.242 1.00 97.44 132 ILE A CA 1
ATOM 1058 C C . ILE A 1 132 ? 2.418 12.484 7.868 1.00 97.44 132 ILE A C 1
ATOM 1060 O O . ILE A 1 132 ? 3.140 12.602 6.882 1.00 97.44 132 ILE A O 1
ATOM 1064 N N . ASN A 1 133 ? 2.123 13.510 8.666 1.00 96.69 133 ASN A N 1
ATOM 1065 C CA . ASN A 1 133 ? 2.573 14.885 8.430 1.00 96.69 133 ASN A CA 1
ATOM 1066 C C . ASN A 1 133 ? 3.798 15.271 9.280 1.00 96.69 133 ASN A C 1
ATOM 1068 O O . ASN A 1 133 ? 4.179 16.448 9.343 1.00 96.69 133 ASN A O 1
ATOM 1072 N N . GLY A 1 134 ? 4.380 14.291 9.971 1.00 96.25 134 GLY A N 1
ATOM 1073 C CA . GLY A 1 134 ? 5.453 14.471 10.937 1.00 96.25 134 GLY A CA 1
ATOM 1074 C C . GLY A 1 134 ? 6.809 14.737 10.293 1.00 96.25 134 GLY A C 1
ATOM 1075 O O . GLY A 1 134 ? 7.009 14.573 9.089 1.00 96.25 134 GLY A O 1
ATOM 1076 N N . GLU A 1 135 ? 7.772 15.130 11.125 1.00 96.62 135 GLU A N 1
ATOM 1077 C CA . GLU A 1 135 ? 9.115 15.495 10.664 1.00 96.62 135 GLU A CA 1
ATOM 1078 C C . GLU A 1 135 ? 9.835 14.334 9.975 1.00 96.62 135 GLU A C 1
ATOM 1080 O O . GLU A 1 135 ? 10.425 14.536 8.921 1.00 96.62 135 GLU A O 1
ATOM 1085 N N . ALA A 1 136 ? 9.702 13.111 10.497 1.00 96.44 136 ALA A N 1
ATOM 1086 C CA . ALA A 1 136 ? 10.339 11.927 9.922 1.00 96.44 136 ALA A CA 1
ATOM 1087 C C . ALA A 1 136 ? 9.919 11.662 8.462 1.00 96.44 136 ALA A C 1
ATOM 1089 O O . ALA A 1 136 ? 10.713 11.171 7.669 1.00 96.44 136 ALA A O 1
ATOM 1090 N N . VAL A 1 137 ? 8.692 12.027 8.071 1.00 96.88 137 VAL A N 1
ATOM 1091 C CA . VAL A 1 137 ? 8.247 11.932 6.670 1.00 96.88 137 VAL A CA 1
ATOM 1092 C C . VAL A 1 137 ? 8.882 13.036 5.826 1.00 96.88 137 VAL A C 1
ATOM 1094 O O . VAL A 1 137 ? 9.338 12.771 4.717 1.00 96.88 137 VAL A O 1
ATOM 1097 N N . LYS A 1 138 ? 8.944 14.266 6.351 1.00 95.19 138 LYS A N 1
ATOM 1098 C CA . LYS A 1 138 ? 9.510 15.430 5.648 1.00 95.19 138 LYS A CA 1
ATOM 1099 C C . LYS A 1 138 ? 11.009 15.298 5.401 1.00 95.19 138 LYS A C 1
ATOM 1101 O O . LYS A 1 138 ? 11.491 15.743 4.364 1.00 95.19 138 LYS A O 1
ATOM 1106 N N . THR A 1 139 ? 11.732 14.700 6.342 1.00 95.88 139 THR A N 1
ATOM 1107 C CA . THR A 1 139 ? 13.175 14.447 6.241 1.00 95.88 139 THR A CA 1
ATOM 1108 C C . THR A 1 139 ? 13.502 13.101 5.596 1.00 95.88 139 THR A C 1
ATOM 1110 O O . THR A 1 139 ? 14.677 12.765 5.466 1.00 95.88 139 THR A O 1
ATOM 1113 N N . GLU A 1 140 ? 12.481 12.342 5.178 1.00 94.81 140 GLU A N 1
ATOM 1114 C CA . GLU A 1 140 ? 12.592 10.973 4.665 1.00 94.81 140 GLU A CA 1
ATOM 1115 C C . GLU A 1 140 ? 13.373 10.020 5.604 1.00 94.81 140 GLU A C 1
ATOM 1117 O O . GLU A 1 140 ? 14.040 9.080 5.162 1.00 94.81 140 GLU A O 1
ATOM 1122 N N . ASP A 1 141 ? 13.276 10.242 6.920 1.00 97.00 141 ASP A N 1
ATOM 1123 C CA . ASP A 1 141 ? 13.884 9.407 7.954 1.00 97.00 141 ASP A CA 1
ATOM 1124 C C . ASP A 1 141 ? 13.007 8.186 8.264 1.00 97.00 141 ASP A C 1
ATOM 1126 O O . ASP A 1 141 ? 12.133 8.175 9.140 1.00 97.00 141 ASP A O 1
ATOM 1130 N N . ARG A 1 142 ? 13.278 7.123 7.505 1.00 96.75 142 ARG A N 1
ATOM 1131 C CA . ARG A 1 142 ? 12.604 5.829 7.606 1.00 96.75 142 ARG A CA 1
ATOM 1132 C C . ARG A 1 142 ? 12.646 5.235 9.016 1.00 96.75 142 ARG A C 1
ATOM 1134 O O . ARG A 1 142 ? 11.624 4.722 9.468 1.00 96.75 142 ARG A O 1
ATOM 1141 N N . GLU A 1 143 ? 13.810 5.229 9.664 1.00 97.50 143 GLU A N 1
ATOM 1142 C CA . GLU A 1 143 ? 13.993 4.523 10.940 1.00 97.50 143 GLU A CA 1
ATOM 1143 C C . GLU A 1 143 ? 13.235 5.246 12.053 1.00 97.50 143 GLU A C 1
ATOM 1145 O O . GLU A 1 143 ? 12.431 4.621 12.743 1.00 97.50 143 GLU A O 1
ATOM 1150 N N . SER A 1 144 ? 13.358 6.577 12.125 1.00 97.69 144 SER A N 1
ATOM 1151 C CA . SER A 1 144 ? 12.590 7.380 13.082 1.00 97.69 144 SER A CA 1
ATOM 1152 C C . SER A 1 144 ? 11.079 7.210 12.899 1.00 97.69 144 SER A C 1
ATOM 1154 O O . SER A 1 144 ? 10.341 7.096 13.877 1.00 97.69 144 SER A O 1
ATOM 1156 N N . LEU A 1 145 ? 10.588 7.157 11.654 1.00 98.00 145 LEU A N 1
ATOM 1157 C CA . LEU A 1 145 ? 9.164 6.928 11.399 1.00 98.00 145 LEU A CA 1
ATOM 1158 C C . LEU A 1 145 ? 8.711 5.542 11.877 1.00 98.00 145 LEU A C 1
ATOM 1160 O O . LEU A 1 145 ? 7.624 5.418 12.444 1.00 98.00 145 LEU A O 1
ATOM 1164 N N . ILE A 1 146 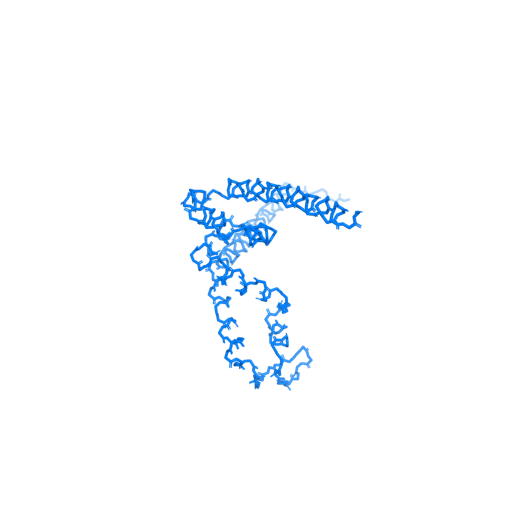? 9.521 4.503 11.656 1.00 98.12 146 ILE A N 1
ATOM 1165 C CA . ILE A 1 146 ? 9.215 3.148 12.129 1.00 98.12 146 ILE A CA 1
ATOM 1166 C C . ILE A 1 146 ? 9.158 3.130 13.654 1.00 98.12 146 ILE A C 1
ATOM 1168 O O . ILE A 1 146 ? 8.147 2.679 14.193 1.00 98.12 146 ILE A O 1
ATOM 1172 N N . ASP A 1 147 ? 10.163 3.677 14.336 1.00 98.12 147 ASP A N 1
ATOM 1173 C CA . ASP A 1 147 ? 10.217 3.721 15.800 1.00 98.12 147 ASP A CA 1
ATOM 1174 C C . ASP A 1 147 ? 8.983 4.416 16.391 1.00 98.12 147 ASP A C 1
ATOM 1176 O O . ASP A 1 147 ? 8.329 3.876 17.288 1.00 98.12 147 ASP A O 1
ATOM 1180 N N . LEU A 1 148 ? 8.580 5.557 15.821 1.00 98.00 148 LEU A N 1
ATOM 1181 C CA . LEU A 1 148 ? 7.370 6.274 16.231 1.00 98.00 148 LEU A CA 1
ATOM 1182 C C . LEU A 1 148 ? 6.095 5.441 16.016 1.00 98.00 148 LEU A C 1
ATOM 1184 O O . LEU A 1 148 ? 5.231 5.378 16.895 1.00 98.00 148 LEU A O 1
ATOM 1188 N N . ILE A 1 149 ? 5.967 4.761 14.869 1.00 97.75 149 ILE A N 1
ATOM 1189 C CA . ILE A 1 149 ? 4.838 3.854 14.605 1.00 97.75 149 ILE A CA 1
ATOM 1190 C C . ILE A 1 149 ? 4.803 2.729 15.645 1.00 97.75 149 ILE A C 1
ATOM 1192 O O . ILE A 1 149 ? 3.719 2.361 16.115 1.00 97.75 149 ILE A O 1
ATOM 1196 N N . GLU A 1 150 ? 5.954 2.153 15.994 1.00 97.44 150 GLU A N 1
ATOM 1197 C CA . GLU A 1 150 ? 6.049 1.070 16.972 1.00 97.44 150 GLU A CA 1
ATOM 1198 C C . GLU A 1 150 ? 5.686 1.532 18.382 1.00 97.44 150 GLU A C 1
ATOM 1200 O O . GLU A 1 150 ? 4.858 0.881 19.030 1.00 97.44 150 GLU A O 1
ATOM 1205 N N . GLU A 1 151 ? 6.227 2.666 18.824 1.00 97.12 151 GLU A N 1
ATOM 1206 C CA . GLU A 1 151 ? 5.940 3.255 20.130 1.00 97.12 151 GLU A CA 1
ATOM 1207 C C . GLU A 1 151 ? 4.444 3.550 20.282 1.00 97.12 151 GLU A C 1
ATOM 1209 O O . GLU A 1 151 ? 3.804 3.082 21.232 1.00 97.12 151 GLU A O 1
ATOM 1214 N N . MET A 1 152 ? 3.852 4.253 19.310 1.00 96.19 152 MET A N 1
ATOM 1215 C CA . MET A 1 152 ? 2.428 4.586 19.346 1.00 96.19 152 MET A CA 1
ATOM 1216 C C . MET A 1 152 ? 1.562 3.329 19.297 1.00 96.19 152 MET A C 1
ATOM 1218 O O . MET A 1 152 ? 0.608 3.201 20.065 1.00 96.19 152 MET A O 1
ATOM 1222 N N . SER A 1 153 ? 1.912 2.353 18.456 1.00 95.06 153 SER A N 1
ATOM 1223 C CA . SER A 1 153 ? 1.177 1.085 18.382 1.00 95.06 153 SER A CA 1
ATOM 1224 C C . SER A 1 153 ? 1.212 0.326 19.709 1.00 95.06 153 SER A C 1
ATOM 1226 O O . SER A 1 153 ? 0.193 -0.229 20.128 1.00 95.06 153 SER A O 1
ATOM 1228 N N . ALA A 1 154 ? 2.364 0.301 20.384 1.00 96.12 154 ALA A N 1
ATOM 1229 C CA . ALA A 1 154 ? 2.523 -0.349 21.679 1.00 96.12 154 ALA A CA 1
ATOM 1230 C C . ALA A 1 154 ? 1.735 0.376 22.778 1.00 96.12 154 ALA A C 1
ATOM 1232 O O . ALA A 1 154 ? 1.068 -0.278 23.584 1.00 96.12 154 ALA A O 1
ATOM 1233 N N . LYS A 1 155 ? 1.765 1.714 22.787 1.00 95.25 155 LYS A N 1
ATOM 1234 C CA . LYS A 1 155 ? 0.973 2.541 23.703 1.00 95.25 155 LYS A CA 1
ATOM 1235 C C . LYS A 1 155 ? -0.523 2.261 23.543 1.00 95.25 155 LYS A C 1
ATOM 1237 O O . LYS A 1 155 ? -1.181 1.909 24.518 1.00 95.25 155 LYS A O 1
ATOM 1242 N N . HIS A 1 156 ? -1.035 2.294 22.313 1.00 92.31 156 HIS A N 1
ATOM 1243 C CA . HIS A 1 156 ? -2.447 2.012 22.027 1.00 92.31 156 HIS A CA 1
ATOM 1244 C C . HIS A 1 156 ? -2.864 0.590 22.378 1.00 92.31 156 HIS A C 1
ATOM 1246 O O . HIS A 1 156 ? -3.962 0.374 22.888 1.00 92.31 156 HIS A O 1
ATOM 1252 N N . ALA A 1 157 ? -1.993 -0.393 22.146 1.00 92.69 157 ALA A N 1
ATOM 1253 C CA . ALA A 1 157 ? -2.265 -1.764 22.555 1.00 92.69 157 ALA A CA 1
ATOM 1254 C C . ALA A 1 157 ? -2.410 -1.885 24.083 1.00 92.69 157 ALA A C 1
ATOM 1256 O O . ALA A 1 157 ? -3.330 -2.557 24.548 1.00 92.69 157 ALA A O 1
ATOM 1257 N N . LYS A 1 158 ? -1.551 -1.210 24.861 1.00 94.19 158 LYS A N 1
ATOM 1258 C CA . LYS A 1 158 ? -1.641 -1.187 26.331 1.00 94.19 158 LYS A CA 1
ATOM 1259 C C . LYS A 1 158 ? -2.905 -0.479 26.813 1.00 94.19 158 LYS A C 1
ATOM 1261 O O . LYS A 1 158 ? -3.660 -1.066 27.580 1.00 94.19 158 LYS A O 1
ATOM 1266 N N . GLU A 1 159 ? -3.175 0.725 26.311 1.00 92.88 159 GLU A N 1
ATOM 1267 C CA . GLU A 1 159 ? -4.367 1.494 26.693 1.00 92.88 159 GLU A CA 1
ATOM 1268 C C . GLU A 1 159 ? -5.660 0.739 26.372 1.00 92.88 159 GLU A C 1
ATOM 1270 O O . GLU A 1 159 ? -6.607 0.758 27.157 1.00 92.88 159 GLU A O 1
ATOM 1275 N N . LYS A 1 160 ? -5.704 0.033 25.236 1.00 92.38 160 LYS A N 1
ATOM 1276 C CA . LYS A 1 160 ? -6.849 -0.806 24.881 1.00 92.38 160 LYS A CA 1
ATOM 1277 C C . LYS A 1 160 ? -7.040 -1.952 25.875 1.00 92.38 160 LYS A C 1
ATOM 1279 O O . LYS A 1 160 ? -8.153 -2.153 26.339 1.00 92.38 160 LYS A O 1
ATOM 1284 N N . LEU A 1 161 ? -5.971 -2.662 26.242 1.00 93.56 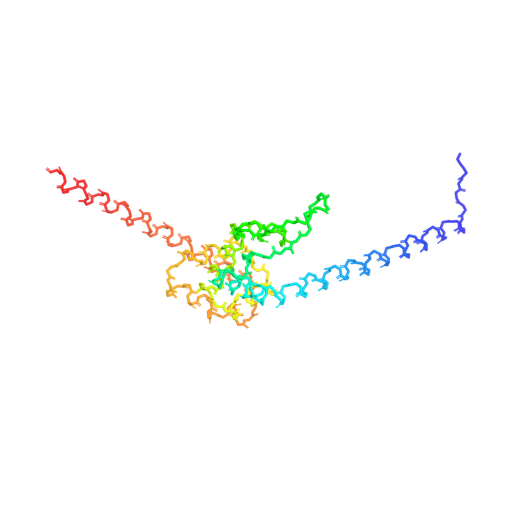161 LEU A N 1
ATOM 1285 C CA . LEU A 1 161 ? -6.047 -3.747 27.227 1.00 93.56 161 LEU A CA 1
ATOM 1286 C C . LEU A 1 161 ? -6.514 -3.252 28.602 1.00 93.56 161 LEU A C 1
ATOM 1288 O O . LEU A 1 161 ? -7.298 -3.928 29.262 1.00 93.56 161 LEU A O 1
ATOM 1292 N N . GLU A 1 162 ? -6.045 -2.085 29.040 1.00 94.38 162 GLU A N 1
ATOM 1293 C CA . GLU A 1 162 ? -6.478 -1.476 30.303 1.00 94.38 162 GLU A CA 1
ATOM 1294 C C . GLU A 1 162 ? -7.955 -1.070 30.262 1.00 94.38 162 GLU A C 1
ATOM 1296 O O . GLU A 1 162 ? -8.695 -1.332 31.212 1.00 94.38 162 GLU A O 1
ATOM 1301 N N . ARG A 1 163 ? -8.410 -0.483 29.148 1.00 93.38 163 ARG A N 1
ATOM 1302 C CA . ARG A 1 163 ? -9.825 -0.146 28.939 1.00 93.38 163 ARG A CA 1
ATOM 1303 C C . ARG A 1 163 ? -10.705 -1.391 28.916 1.00 93.38 163 ARG A C 1
ATOM 1305 O O . ARG A 1 163 ? -11.727 -1.399 29.594 1.00 93.38 163 ARG A O 1
ATOM 1312 N N . ASP A 1 164 ? -10.296 -2.434 28.198 1.00 93.12 164 ASP A N 1
ATOM 1313 C CA . ASP A 1 164 ? -11.046 -3.689 28.094 1.00 93.12 164 ASP A CA 1
ATOM 1314 C C . ASP A 1 164 ? -11.177 -4.367 29.472 1.00 93.12 164 ASP A C 1
ATOM 1316 O O . ASP A 1 164 ? -12.265 -4.813 29.833 1.00 93.12 164 ASP A O 1
ATOM 1320 N N . LYS A 1 165 ? -10.114 -4.362 30.292 1.00 94.44 165 LYS A N 1
ATOM 1321 C CA . LYS A 1 165 ? -10.173 -4.840 31.687 1.00 94.44 165 LYS A CA 1
ATOM 1322 C C . LYS A 1 165 ? -11.150 -4.031 32.534 1.00 94.44 165 LYS A C 1
ATOM 1324 O O . LYS A 1 165 ? -11.985 -4.606 33.220 1.00 94.44 165 LYS A O 1
ATOM 1329 N N . LYS A 1 166 ? -11.084 -2.699 32.452 1.00 93.12 166 LYS A N 1
ATOM 1330 C CA . LYS A 1 166 ? -11.971 -1.821 33.222 1.00 93.12 166 LYS A CA 1
ATOM 1331 C C . LYS A 1 166 ? -13.440 -1.988 32.823 1.00 93.12 166 LYS A C 1
ATOM 1333 O O . LYS A 1 166 ? -14.316 -1.898 33.675 1.00 93.12 166 LYS A O 1
ATOM 1338 N N . ILE A 1 167 ? -13.718 -2.230 31.540 1.00 94.00 167 ILE A N 1
ATOM 1339 C CA . ILE A 1 167 ? -15.069 -2.547 31.060 1.00 94.00 167 ILE A CA 1
ATOM 1340 C C . ILE A 1 167 ? -15.548 -3.866 31.674 1.00 94.00 167 ILE A C 1
ATOM 1342 O O . ILE A 1 167 ? -16.653 -3.900 32.204 1.00 94.00 167 ILE A O 1
ATOM 1346 N N . GLN A 1 168 ? -14.710 -4.908 31.680 1.00 92.81 168 GLN A N 1
ATOM 1347 C CA . GLN A 1 168 ? -15.057 -6.201 32.283 1.00 92.81 168 GLN A CA 1
ATOM 1348 C C . GLN A 1 168 ? -15.340 -6.097 33.788 1.00 92.81 168 GLN A C 1
ATOM 1350 O O . GLN A 1 168 ? -16.327 -6.661 34.249 1.00 92.81 168 GLN A O 1
ATOM 1355 N N . GLU A 1 169 ? -14.527 -5.346 34.538 1.00 92.25 169 GLU A N 1
ATOM 1356 C CA . GLU A 1 169 ? -14.746 -5.098 35.974 1.00 92.25 169 GLU A CA 1
ATOM 1357 C C . GLU A 1 169 ? -16.087 -4.384 36.228 1.00 92.25 169 GLU A C 1
ATOM 1359 O O . GLU A 1 169 ? -16.883 -4.802 37.067 1.00 92.25 169 GLU A O 1
ATOM 1364 N N . LEU A 1 170 ? -16.392 -3.344 35.443 1.00 90.88 170 LEU A N 1
ATOM 1365 C CA . LEU A 1 170 ? -17.659 -2.612 35.553 1.00 90.88 170 LEU A CA 1
ATOM 1366 C C . LEU A 1 170 ? -18.878 -3.457 35.156 1.00 90.88 170 LEU A C 1
ATOM 1368 O O . LEU A 1 170 ? -19.973 -3.234 35.672 1.00 90.88 170 LEU A O 1
ATOM 1372 N N . GLU A 1 171 ? -18.723 -4.385 34.213 1.00 90.38 171 GLU A N 1
ATOM 1373 C CA . GLU A 1 171 ? -19.779 -5.323 33.825 1.00 90.38 171 GLU A CA 1
ATOM 1374 C C . GLU A 1 171 ? -20.014 -6.385 34.905 1.00 90.38 171 GLU A C 1
ATOM 1376 O O . GLU A 1 171 ? -21.172 -6.690 35.193 1.00 90.38 171 GLU A O 1
ATOM 1381 N N . SER A 1 172 ? -18.958 -6.891 35.556 1.00 86.62 172 SER A N 1
ATOM 1382 C CA . SER A 1 172 ? -19.103 -7.815 36.687 1.00 86.62 172 SER A CA 1
ATOM 1383 C C . SER A 1 172 ? -19.746 -7.156 37.905 1.00 86.62 172 SER A C 1
ATOM 1385 O O . SER A 1 172 ? -20.614 -7.764 38.525 1.00 86.62 172 SER A O 1
ATOM 1387 N N . ASP A 1 173 ? -19.402 -5.899 38.196 1.00 78.50 173 ASP A N 1
ATOM 1388 C CA . ASP A 1 173 ? -19.968 -5.150 39.326 1.00 78.50 173 ASP A CA 1
ATOM 1389 C C . ASP A 1 173 ? -21.451 -4.799 39.121 1.00 78.50 173 ASP A C 1
ATOM 1391 O O . ASP A 1 173 ? -22.190 -4.640 40.086 1.00 78.50 173 ASP A O 1
ATOM 1395 N N . LYS A 1 174 ? -21.908 -4.676 37.867 1.00 76.94 174 LYS A N 1
ATOM 1396 C CA . LYS A 1 174 ? -23.328 -4.452 37.533 1.00 76.94 174 LYS A CA 1
ATOM 1397 C C . LYS A 1 174 ? -24.171 -5.728 37.531 1.00 76.94 174 LYS A C 1
ATOM 1399 O O . LYS A 1 174 ? -25.397 -5.628 37.527 1.00 76.94 174 LYS A O 1
ATOM 1404 N N . ALA A 1 175 ? -23.536 -6.895 37.438 1.00 68.00 175 ALA A N 1
ATOM 1405 C CA . ALA A 1 175 ? -24.201 -8.196 37.395 1.00 68.00 175 ALA A CA 1
ATOM 1406 C C . ALA A 1 175 ? -24.313 -8.870 38.778 1.00 68.00 175 ALA A C 1
ATOM 1408 O O . ALA A 1 175 ? -25.002 -9.887 38.890 1.00 68.00 175 ALA A O 1
ATOM 1409 N N . ALA A 1 176 ? -23.641 -8.318 39.794 1.00 57.97 176 ALA A N 1
ATOM 1410 C CA . ALA A 1 176 ? -23.727 -8.706 41.203 1.00 57.97 176 ALA A CA 1
ATOM 1411 C C . ALA A 1 176 ? -24.785 -7.878 41.952 1.00 57.97 176 ALA A C 1
ATOM 1413 O O . ALA A 1 176 ? -25.422 -8.452 42.864 1.00 57.97 176 ALA A O 1
#

Radius of gyration: 25.73 Å; chains: 1; bounding box: 75×48×66 Å